Protein AF-A0A7X7F5N3-F1 (afdb_monomer_lite)

pLDDT: mean 79.79, std 16.51, range [32.28, 94.69]

Radius of gyration: 18.41 Å; chains: 1; bounding box: 44×37×55 Å

Structure (mmCIF, N/CA/C/O backbone):
data_AF-A0A7X7F5N3-F1
#
_entry.id   AF-A0A7X7F5N3-F1
#
loop_
_atom_site.group_PDB
_atom_site.id
_atom_site.type_symbol
_atom_site.label_atom_id
_atom_site.label_alt_id
_atom_site.label_comp_id
_atom_site.label_asym_id
_atom_site.label_entity_id
_atom_site.label_seq_id
_atom_site.pdbx_PDB_ins_code
_atom_site.Cartn_x
_atom_site.Cartn_y
_atom_site.Cartn_z
_atom_site.occupancy
_atom_site.B_iso_or_equiv
_atom_site.auth_seq_id
_atom_site.auth_comp_id
_atom_site.auth_asym_id
_atom_site.auth_atom_id
_atom_site.pdbx_PDB_model_num
ATOM 1 N N . GLU A 1 1 ? 22.118 -12.276 8.232 1.00 33.44 1 GLU A N 1
ATOM 2 C CA . GLU A 1 1 ? 21.021 -11.557 7.557 1.00 33.44 1 GLU A CA 1
ATOM 3 C C . GLU A 1 1 ? 21.023 -10.126 8.066 1.00 33.44 1 GLU A C 1
ATOM 5 O O . GLU A 1 1 ? 20.799 -9.893 9.246 1.00 33.44 1 GLU A O 1
ATOM 10 N N . THR A 1 2 ? 21.454 -9.185 7.233 1.00 32.28 2 THR A N 1
ATOM 11 C CA . THR A 1 2 ? 21.557 -7.764 7.584 1.00 32.28 2 THR A CA 1
ATOM 12 C C . THR A 1 2 ? 20.201 -7.101 7.389 1.00 32.28 2 THR A C 1
ATOM 14 O O . THR A 1 2 ? 19.711 -7.011 6.266 1.00 32.28 2 THR A O 1
ATOM 17 N N . VAL A 1 3 ? 19.605 -6.666 8.498 1.00 35.41 3 VAL A N 1
ATOM 18 C CA . VAL A 1 3 ? 18.395 -5.840 8.545 1.00 35.41 3 VAL A CA 1
ATOM 19 C C . VAL A 1 3 ? 18.684 -4.536 7.801 1.00 35.41 3 VAL A C 1
ATOM 21 O O . VAL A 1 3 ? 19.579 -3.788 8.187 1.00 35.41 3 VAL A O 1
ATOM 24 N N . GLY A 1 4 ? 17.967 -4.314 6.698 1.00 32.44 4 GLY A N 1
ATOM 25 C CA . GLY A 1 4 ? 18.097 -3.130 5.858 1.00 32.44 4 GLY A CA 1
ATOM 26 C C . GLY A 1 4 ? 17.788 -1.861 6.645 1.00 32.44 4 GLY A C 1
ATOM 27 O O . GLY A 1 4 ? 16.681 -1.677 7.150 1.00 32.44 4 GLY A O 1
ATOM 28 N N . GLU A 1 5 ? 18.790 -1.000 6.754 1.00 33.47 5 GLU A N 1
ATOM 29 C CA . GLU A 1 5 ? 18.690 0.334 7.329 1.00 33.47 5 GLU A CA 1
ATOM 30 C C . GLU A 1 5 ? 17.713 1.172 6.488 1.00 33.47 5 GLU A C 1
ATOM 32 O O . GLU A 1 5 ? 17.920 1.395 5.294 1.00 33.47 5 GLU A O 1
ATOM 37 N N . SER A 1 6 ? 16.598 1.587 7.098 1.00 41.53 6 SER A N 1
ATOM 38 C CA . SER A 1 6 ? 15.641 2.507 6.472 1.00 41.53 6 SER A CA 1
ATOM 39 C C . SER A 1 6 ? 16.306 3.866 6.217 1.00 41.53 6 SER A C 1
ATOM 41 O O . SER A 1 6 ? 17.072 4.325 7.067 1.00 41.53 6 SER A O 1
ATOM 43 N N . PRO A 1 7 ? 16.019 4.544 5.090 1.00 41.53 7 PRO A N 1
ATOM 44 C CA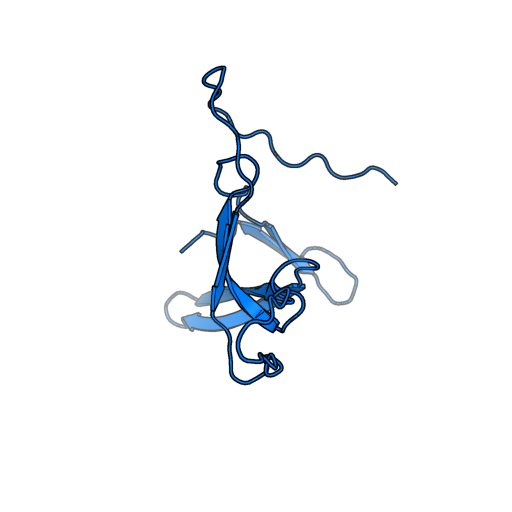 . PRO A 1 7 ? 16.722 5.766 4.721 1.00 41.53 7 PRO A CA 1
ATOM 45 C C . PRO A 1 7 ? 16.492 6.885 5.746 1.00 41.53 7 PRO A C 1
ATOM 47 O O . PRO A 1 7 ? 15.376 7.116 6.217 1.00 41.53 7 PRO A O 1
ATOM 50 N N . ALA A 1 8 ? 17.572 7.589 6.087 1.00 41.06 8 ALA A N 1
ATOM 51 C CA . ALA A 1 8 ? 17.566 8.689 7.039 1.00 41.06 8 ALA A CA 1
ATOM 52 C C . ALA A 1 8 ? 16.780 9.899 6.498 1.00 41.06 8 ALA A C 1
ATOM 54 O O . ALA A 1 8 ? 17.158 10.512 5.502 1.00 41.06 8 ALA A O 1
ATOM 55 N N . VAL A 1 9 ? 15.699 10.269 7.191 1.00 49.59 9 VAL A N 1
ATOM 56 C CA . VAL A 1 9 ? 14.926 11.494 6.936 1.00 49.59 9 VAL A CA 1
ATOM 57 C C . VAL A 1 9 ? 15.746 12.706 7.401 1.00 49.59 9 VAL A C 1
ATOM 59 O O . VAL A 1 9 ? 15.961 12.907 8.601 1.00 49.59 9 VAL A O 1
ATOM 62 N N . THR A 1 10 ? 16.232 13.513 6.457 1.00 42.66 10 THR A N 1
ATOM 63 C CA . THR A 1 10 ? 16.990 14.744 6.717 1.00 42.66 10 THR A CA 1
ATOM 64 C C . THR A 1 10 ? 16.057 15.894 7.110 1.00 42.66 10 THR A C 1
ATOM 66 O O . THR A 1 10 ? 15.264 16.382 6.313 1.00 42.66 10 THR A O 1
ATOM 69 N N . GLY A 1 11 ? 16.168 16.332 8.368 1.00 45.28 11 GLY A N 1
ATOM 70 C CA . GLY A 1 11 ? 15.431 17.464 8.943 1.00 45.28 11 GLY A CA 1
ATOM 71 C C . GLY A 1 11 ? 15.112 17.218 10.418 1.00 45.28 11 GLY A C 1
ATOM 72 O O . GLY A 1 11 ? 14.076 16.647 10.750 1.00 45.28 11 GLY A O 1
ATOM 73 N N . VAL A 1 12 ? 16.025 17.570 11.329 1.00 50.38 12 VAL A N 1
ATOM 74 C CA . VAL A 1 12 ? 15.860 17.305 12.771 1.00 50.38 12 VAL A CA 1
ATOM 75 C C . VAL A 1 12 ? 15.741 18.621 13.532 1.00 50.38 12 VAL A C 1
ATOM 77 O O . VAL A 1 12 ? 16.728 19.334 13.682 1.00 50.38 12 VAL A O 1
ATOM 80 N N . VAL A 1 13 ? 14.547 18.919 14.050 1.00 49.88 13 VAL A N 1
ATOM 81 C CA . VAL A 1 13 ? 14.363 19.904 15.127 1.00 49.88 13 VAL A CA 1
ATOM 82 C C . VAL A 1 13 ? 14.365 19.136 16.459 1.00 49.88 13 VAL A C 1
ATOM 84 O O . VAL A 1 13 ? 13.536 18.236 16.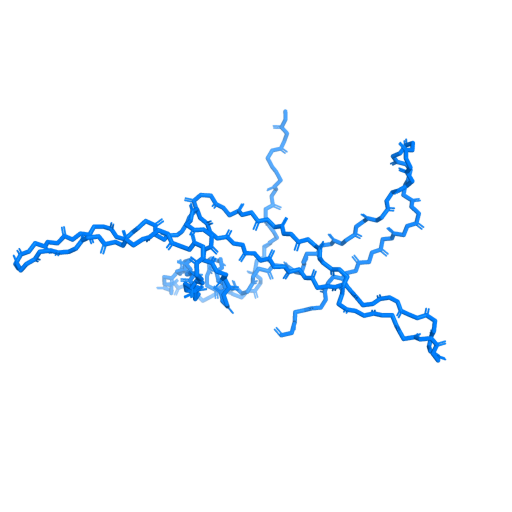632 1.00 49.88 13 VAL A O 1
ATOM 87 N N . PRO A 1 14 ? 15.285 19.421 17.400 1.00 47.12 14 PRO A N 1
ATOM 88 C CA . PRO A 1 14 ? 15.323 18.747 18.697 1.00 47.12 14 PRO A CA 1
ATOM 89 C C . PRO A 1 14 ? 14.030 18.989 19.495 1.00 47.12 14 PRO A C 1
ATOM 91 O O . PRO A 1 14 ? 13.648 20.133 19.718 1.00 47.12 14 PRO A O 1
ATOM 94 N N . GLY A 1 15 ? 13.362 17.917 19.937 1.00 58.59 15 GLY A N 1
ATOM 95 C CA . GLY A 1 15 ? 12.189 17.979 20.827 1.00 58.59 15 GLY A CA 1
ATOM 96 C C . GLY A 1 15 ? 10.829 17.675 20.185 1.00 58.59 15 GLY A C 1
ATOM 97 O O . GLY A 1 15 ? 9.857 17.464 20.909 1.00 58.59 15 GLY A O 1
ATOM 98 N N . GLN A 1 16 ? 10.734 17.576 18.856 1.00 59.41 16 GLN A N 1
ATOM 99 C CA . GLN A 1 16 ? 9.486 17.188 18.194 1.00 59.41 16 GLN A CA 1
ATOM 100 C C . GLN A 1 16 ? 9.331 15.658 18.212 1.00 59.41 16 GLN A C 1
ATOM 102 O O . GLN A 1 16 ? 10.170 14.937 17.666 1.00 59.41 16 GLN A O 1
ATOM 107 N N . ARG A 1 17 ? 8.270 15.141 18.856 1.00 62.31 17 ARG A N 1
ATOM 108 C CA . ARG A 1 17 ? 7.953 13.703 18.821 1.00 62.31 17 ARG A CA 1
ATOM 109 C C . ARG A 1 17 ? 7.721 13.289 17.369 1.00 62.31 17 ARG A C 1
ATOM 111 O O . ARG A 1 17 ? 6.814 13.783 16.706 1.00 62.31 17 ARG A O 1
ATOM 118 N N . ARG A 1 18 ? 8.575 12.393 16.887 1.00 69.19 18 ARG A N 1
ATOM 119 C CA . ARG A 1 18 ? 8.482 11.782 15.565 1.00 69.19 18 ARG A CA 1
ATOM 120 C C . ARG A 1 18 ? 7.442 10.677 15.623 1.00 69.19 18 ARG A C 1
ATOM 122 O O . ARG A 1 18 ? 7.722 9.595 16.128 1.00 69.19 18 ARG A O 1
ATOM 129 N N . THR A 1 19 ? 6.236 10.974 15.164 1.00 78.69 19 THR A N 1
ATOM 130 C CA . THR A 1 19 ? 5.150 9.994 15.144 1.00 78.69 19 THR A CA 1
ATOM 131 C C . THR A 1 19 ? 5.218 9.193 13.852 1.00 78.69 19 THR A C 1
ATOM 133 O O . THR A 1 19 ? 5.298 9.765 12.765 1.00 78.69 19 THR A O 1
ATOM 136 N N . THR A 1 20 ? 5.183 7.870 13.974 1.00 82.38 20 THR A N 1
ATOM 137 C CA . THR A 1 20 ? 4.838 6.995 12.854 1.00 82.38 20 THR A CA 1
ATOM 138 C C . THR A 1 20 ? 3.321 6.921 12.785 1.00 82.38 20 THR A C 1
ATOM 140 O O . THR A 1 20 ? 2.670 6.646 13.791 1.00 82.38 20 THR A O 1
ATOM 143 N N . MET A 1 21 ? 2.762 7.218 11.619 1.00 84.56 21 MET A N 1
ATOM 144 C CA . MET A 1 21 ? 1.323 7.279 11.399 1.00 84.56 21 MET A CA 1
ATOM 145 C C . MET A 1 21 ? 0.981 6.546 10.114 1.00 84.56 21 MET A C 1
ATOM 147 O O . MET A 1 21 ? 1.684 6.678 9.113 1.00 84.56 21 MET A O 1
ATOM 151 N N . VAL A 1 22 ? -0.132 5.825 10.146 1.00 85.25 22 VAL A N 1
ATOM 152 C CA . VAL A 1 22 ? -0.753 5.227 8.970 1.00 85.25 22 VAL A CA 1
ATOM 153 C C . VAL A 1 22 ? -2.209 5.662 8.952 1.00 85.25 22 VAL A C 1
ATOM 155 O O . VAL A 1 22 ? -2.880 5.625 9.982 1.00 85.25 22 VAL A O 1
ATOM 158 N N . ALA A 1 23 ? -2.674 6.105 7.791 1.00 87.00 23 ALA A N 1
ATOM 159 C CA . ALA A 1 23 ? -4.088 6.257 7.499 1.00 87.00 23 ALA A CA 1
ATOM 160 C C . ALA A 1 23 ? -4.449 5.245 6.415 1.00 87.00 23 ALA A C 1
ATOM 162 O O . ALA A 1 23 ? -3.685 5.055 5.467 1.00 87.00 23 ALA A O 1
ATOM 163 N N . ALA A 1 24 ? -5.598 4.600 6.568 1.00 88.62 24 ALA A N 1
ATOM 164 C CA . ALA A 1 24 ? -6.094 3.606 5.634 1.00 88.62 24 ALA A CA 1
ATOM 165 C C . ALA A 1 24 ? -7.602 3.763 5.444 1.00 88.62 24 ALA A C 1
ATOM 167 O O . ALA A 1 24 ? -8.297 4.336 6.289 1.00 88.62 24 ALA A O 1
ATOM 168 N N . THR A 1 25 ? -8.098 3.257 4.324 1.00 89.62 25 THR A N 1
ATOM 169 C CA . THR A 1 25 ? -9.519 3.186 4.009 1.00 89.62 25 THR A CA 1
ATOM 170 C C . THR A 1 25 ? -9.923 1.723 3.942 1.00 89.62 25 THR A C 1
ATOM 172 O O . THR A 1 25 ? -9.326 0.941 3.204 1.00 89.62 25 THR A O 1
ATOM 175 N N . ALA A 1 26 ? -10.927 1.355 4.739 1.00 87.25 26 ALA A N 1
ATOM 176 C CA . ALA A 1 26 ? -11.510 0.025 4.677 1.00 87.25 26 ALA A CA 1
ATOM 177 C C . ALA A 1 26 ? -12.179 -0.190 3.313 1.00 87.25 26 ALA A C 1
ATOM 179 O O . ALA A 1 26 ? -12.843 0.707 2.788 1.00 87.25 26 ALA A O 1
ATOM 180 N N . VAL A 1 27 ? -12.003 -1.386 2.770 1.00 85.94 27 VAL A N 1
ATOM 181 C CA . VAL A 1 27 ? -12.622 -1.863 1.530 1.00 85.94 27 VAL A CA 1
ATOM 182 C C . VAL A 1 27 ? -13.543 -3.041 1.845 1.00 85.94 27 VAL A C 1
ATOM 184 O O . VAL A 1 27 ? -13.567 -3.534 2.971 1.00 85.94 27 VAL A O 1
ATOM 187 N N . ASP A 1 28 ? -14.302 -3.516 0.860 1.00 87.50 28 ASP A N 1
ATOM 188 C CA . ASP A 1 28 ? -15.301 -4.578 1.062 1.00 87.50 28 ASP A CA 1
ATOM 189 C C . ASP A 1 28 ? -14.706 -5.911 1.552 1.00 87.50 28 ASP A C 1
ATOM 191 O O . ASP A 1 28 ? -15.421 -6.739 2.116 1.00 87.50 28 ASP A O 1
ATOM 195 N N . THR A 1 29 ? -13.403 -6.132 1.359 1.00 85.25 29 THR A N 1
ATOM 196 C CA . THR A 1 29 ? -12.691 -7.312 1.870 1.00 85.25 29 THR A CA 1
ATOM 197 C C . THR A 1 29 ? -12.354 -7.212 3.358 1.00 85.25 29 THR A C 1
ATOM 199 O O . THR A 1 29 ? -12.055 -8.234 3.975 1.00 85.25 29 THR A O 1
ATOM 202 N N . CYS A 1 30 ? -12.445 -6.023 3.965 1.00 85.69 30 CYS A N 1
ATOM 203 C CA . CYS A 1 30 ? -12.127 -5.829 5.374 1.00 85.69 30 CYS A CA 1
ATOM 204 C C . CYS A 1 30 ? -13.151 -6.533 6.285 1.00 85.69 30 CYS A C 1
ATOM 206 O O . CYS A 1 30 ? -14.357 -6.284 6.175 1.00 85.69 30 CYS A O 1
ATOM 208 N N . PRO A 1 31 ? -12.710 -7.360 7.252 1.00 84.75 31 PRO A N 1
ATOM 209 C CA . PRO A 1 31 ? -13.613 -7.985 8.209 1.00 84.75 31 PRO A CA 1
ATOM 210 C C . PRO A 1 31 ? -14.366 -6.952 9.055 1.00 84.75 31 PRO A C 1
ATOM 212 O O . PRO A 1 31 ? -13.789 -5.990 9.564 1.00 84.75 31 PRO A O 1
ATOM 215 N N . ALA A 1 32 ? -15.659 -7.189 9.277 1.00 87.69 32 ALA A N 1
ATOM 216 C CA . ALA A 1 32 ? -16.455 -6.338 10.151 1.00 87.69 32 ALA A CA 1
ATOM 217 C C . ALA A 1 32 ? -15.934 -6.383 11.598 1.00 87.69 32 ALA A C 1
ATOM 219 O O . ALA A 1 32 ? -15.798 -7.455 12.197 1.00 87.69 32 ALA A O 1
ATOM 220 N N . VAL A 1 33 ? -15.718 -5.208 12.192 1.00 88.06 33 VAL A N 1
ATOM 221 C CA . VAL A 1 33 ? -15.364 -5.081 13.608 1.00 88.06 33 VAL A CA 1
ATOM 222 C C . VAL A 1 33 ? -16.643 -5.019 14.436 1.00 88.06 33 VAL A C 1
ATOM 224 O O . VAL A 1 33 ? -17.458 -4.111 14.283 1.00 88.06 33 VAL A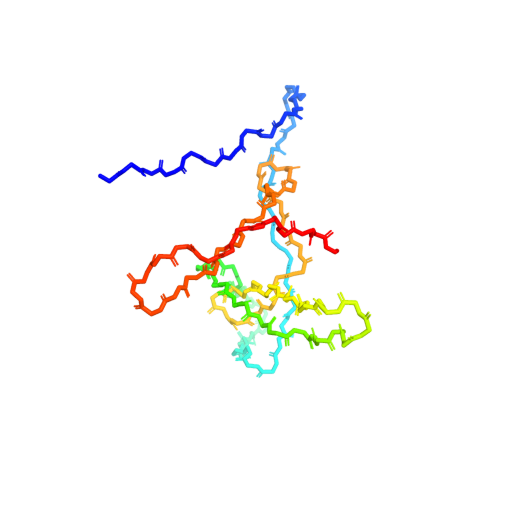 O 1
ATOM 227 N N . LYS A 1 34 ? -16.830 -5.993 15.330 1.00 89.56 34 LYS A N 1
ATOM 228 C CA . LYS A 1 34 ? -17.934 -5.967 16.294 1.00 89.56 34 LYS A CA 1
ATOM 229 C C . LYS A 1 34 ? -17.606 -4.982 17.410 1.00 89.56 34 LYS A C 1
ATOM 231 O O . LYS A 1 34 ? -16.539 -5.075 18.006 1.00 89.56 34 LYS A O 1
ATOM 236 N N . VAL A 1 35 ? -18.542 -4.088 17.707 1.00 90.50 35 VAL A N 1
ATOM 237 C CA . VAL A 1 35 ? -18.472 -3.153 18.835 1.00 90.50 35 VAL A CA 1
ATOM 238 C C . VAL A 1 35 ? -19.729 -3.298 19.686 1.00 90.50 35 VAL A C 1
ATOM 240 O O . VAL A 1 35 ? -20.801 -3.601 19.157 1.00 90.50 35 VAL A O 1
ATOM 243 N N . ALA A 1 36 ? -19.602 -3.098 20.993 1.00 92.56 36 ALA A N 1
ATOM 244 C CA . ALA A 1 36 ? -20.718 -3.080 21.930 1.00 92.56 36 ALA A CA 1
ATOM 245 C C . ALA A 1 36 ? -20.786 -1.723 22.637 1.00 92.56 36 ALA A C 1
ATOM 247 O O . ALA A 1 36 ? -19.791 -0.999 22.715 1.00 92.56 36 ALA A O 1
ATOM 248 N N . ALA A 1 37 ? -21.978 -1.365 23.122 1.00 94.12 37 ALA A N 1
ATOM 249 C CA . ALA A 1 37 ? -22.147 -0.161 23.925 1.00 94.12 37 ALA A CA 1
ATOM 250 C C . ALA A 1 37 ? -21.242 -0.236 25.161 1.00 94.12 37 ALA A C 1
ATOM 252 O O . ALA A 1 37 ? -21.159 -1.281 25.802 1.00 94.12 37 ALA A O 1
ATOM 253 N N . ASP A 1 38 ? -20.561 0.870 25.455 1.00 94.44 38 ASP A N 1
ATOM 254 C CA . ASP A 1 38 ? -19.659 1.023 26.601 1.00 94.44 38 ASP A CA 1
ATOM 255 C C . ASP A 1 38 ? -18.428 0.089 26.613 1.00 94.44 38 ASP A C 1
ATOM 257 O O . ASP A 1 38 ? -17.678 0.067 27.591 1.00 94.44 38 ASP A O 1
ATOM 261 N N . GLU A 1 39 ? -18.147 -0.620 25.513 1.00 93.38 39 GLU A N 1
ATOM 262 C CA . GLU A 1 39 ? -16.937 -1.430 25.354 1.00 93.38 39 GLU A CA 1
ATOM 263 C C . GLU A 1 39 ? -15.911 -0.749 24.441 1.00 93.38 39 GLU A C 1
ATOM 265 O O . GLU A 1 39 ? -16.211 -0.282 23.342 1.00 93.38 39 GLU A O 1
ATOM 270 N N . THR A 1 40 ? -14.652 -0.727 24.886 1.00 91.94 40 THR A N 1
ATOM 271 C CA . THR A 1 40 ? -13.528 -0.323 24.034 1.00 91.94 40 THR A CA 1
ATOM 272 C C . THR A 1 40 ? -13.032 -1.529 23.249 1.00 91.94 40 THR A C 1
ATOM 274 O O . THR A 1 40 ? -12.612 -2.523 23.837 1.00 91.94 40 THR A O 1
ATOM 277 N N . VAL A 1 41 ? -13.023 -1.420 21.922 1.00 88.94 41 VAL A N 1
ATOM 278 C CA . VAL A 1 41 ? -12.461 -2.436 21.028 1.00 88.94 41 VAL A CA 1
ATOM 279 C C . VAL A 1 41 ? -11.192 -1.900 20.383 1.00 88.94 41 VAL A C 1
ATOM 281 O O . VAL A 1 41 ? -11.147 -0.767 19.904 1.00 88.94 41 VAL A O 1
ATOM 284 N N . VAL A 1 42 ? -10.153 -2.733 20.363 1.00 85.94 42 VAL A N 1
ATOM 285 C CA . VAL A 1 42 ? -8.944 -2.458 19.588 1.00 85.94 42 VAL A CA 1
ATOM 286 C C . VAL A 1 42 ? -9.255 -2.741 18.127 1.00 85.94 42 VAL A C 1
ATOM 288 O O . VAL A 1 42 ? -9.609 -3.864 17.768 1.00 85.94 42 VAL A O 1
ATOM 291 N N . LEU A 1 43 ? -9.130 -1.720 17.285 1.00 82.75 43 LEU A N 1
ATOM 292 C CA . LEU A 1 43 ? -9.263 -1.906 15.849 1.00 82.75 43 LEU A CA 1
ATOM 293 C C . LEU A 1 43 ? -8.065 -2.713 15.325 1.00 82.75 43 LEU A C 1
ATOM 295 O O . LEU A 1 43 ? -6.932 -2.388 15.684 1.00 82.75 43 LEU A O 1
ATOM 299 N N . PRO A 1 44 ? -8.283 -3.717 14.461 1.00 83.31 44 PRO A N 1
ATOM 300 C CA . PRO A 1 44 ? -7.202 -4.546 13.935 1.00 83.31 44 PRO A CA 1
ATOM 301 C C . PRO A 1 44 ? -6.356 -3.847 12.854 1.00 83.31 44 PRO A C 1
ATOM 303 O O . PRO A 1 44 ? -5.490 -4.482 12.268 1.00 83.31 44 PRO A O 1
ATOM 306 N N . PHE A 1 45 ? -6.582 -2.555 12.586 1.00 82.75 45 PHE A N 1
ATOM 307 C CA . PHE A 1 45 ? -5.844 -1.808 11.568 1.00 82.75 45 PHE A CA 1
ATOM 308 C C . PHE A 1 45 ? -4.353 -1.683 11.896 1.00 82.75 45 PHE A C 1
ATOM 310 O O . PHE A 1 45 ? -3.957 -1.452 13.043 1.00 82.75 45 PHE A O 1
ATOM 317 N N . GLY A 1 46 ? -3.530 -1.738 10.853 1.00 80.88 46 GLY A N 1
ATOM 318 C CA . GLY A 1 46 ? -2.080 -1.611 10.943 1.00 80.88 46 GLY A CA 1
ATOM 319 C C . GLY A 1 46 ? -1.323 -2.895 10.578 1.00 80.88 46 GLY A C 1
ATOM 320 O O . GLY A 1 46 ? -1.843 -3.741 9.850 1.00 80.88 46 GLY A O 1
ATOM 321 N N . PRO A 1 47 ? -0.055 -3.023 11.012 1.00 82.94 47 PRO A N 1
ATOM 322 C CA . PRO A 1 47 ? 0.864 -4.039 10.505 1.00 82.94 47 PRO A CA 1
ATOM 323 C C . PRO A 1 47 ? 0.420 -5.487 10.811 1.00 82.94 47 PRO A C 1
ATOM 325 O O . PRO A 1 47 ? -0.262 -5.710 11.811 1.00 82.94 47 PRO A O 1
ATOM 328 N N . PRO A 1 48 ? 0.896 -6.488 10.039 1.00 89.38 48 PRO A N 1
ATOM 329 C CA . PRO A 1 48 ? 1.835 -6.366 8.917 1.00 89.38 48 PRO A CA 1
ATOM 330 C C . PRO A 1 48 ? 1.216 -5.707 7.680 1.00 89.38 48 PRO A C 1
ATOM 332 O O . PRO A 1 48 ? 0.022 -5.825 7.437 1.00 89.38 48 PRO A O 1
ATOM 335 N N . PHE A 1 49 ? 2.052 -5.020 6.901 1.00 87.38 49 PHE A N 1
ATOM 336 C CA . PHE A 1 49 ? 1.651 -4.434 5.624 1.00 87.38 49 PHE A CA 1
ATOM 337 C C . PHE A 1 49 ? 2.051 -5.352 4.472 1.00 87.38 49 PHE A C 1
ATOM 339 O O . PHE A 1 49 ? 3.138 -5.935 4.494 1.00 87.38 49 PHE A O 1
ATOM 346 N N . THR A 1 50 ? 1.197 -5.441 3.459 1.00 90.38 50 THR A N 1
ATOM 347 C CA . THR A 1 50 ? 1.472 -6.131 2.197 1.00 90.38 50 THR A CA 1
ATOM 348 C C . THR A 1 50 ? 1.482 -5.130 1.047 1.00 90.38 50 THR A C 1
ATOM 350 O O . THR A 1 50 ? 0.826 -4.092 1.106 1.00 90.38 50 THR A O 1
ATOM 353 N N . THR A 1 51 ? 2.281 -5.407 0.018 1.00 88.56 51 THR A N 1
ATOM 354 C CA . THR A 1 51 ? 2.419 -4.552 -1.168 1.00 88.56 51 THR A CA 1
ATOM 355 C C . THR A 1 51 ? 2.037 -5.337 -2.408 1.00 88.56 51 THR A C 1
ATOM 357 O O . THR A 1 51 ? 2.631 -6.388 -2.664 1.00 88.56 51 THR A O 1
ATOM 360 N N . THR A 1 52 ? 1.134 -4.790 -3.210 1.00 89.25 52 THR A N 1
ATOM 361 C CA . THR A 1 52 ? 0.726 -5.371 -4.489 1.00 89.25 52 THR A CA 1
ATOM 362 C C . THR A 1 52 ? 1.035 -4.383 -5.601 1.00 89.25 52 THR A C 1
ATOM 364 O O . THR A 1 52 ? 0.665 -3.214 -5.520 1.00 89.25 52 THR A O 1
ATOM 367 N N . ALA A 1 53 ? 1.733 -4.843 -6.638 1.00 85.94 53 ALA A N 1
ATOM 368 C CA . ALA A 1 53 ? 1.959 -4.066 -7.850 1.00 85.94 53 ALA A CA 1
ATOM 369 C C . ALA A 1 53 ? 0.937 -4.485 -8.911 1.00 85.94 53 ALA A C 1
ATOM 371 O O . ALA A 1 53 ? 0.894 -5.652 -9.301 1.00 85.94 53 ALA A O 1
ATOM 372 N N . ASN A 1 54 ? 0.144 -3.530 -9.385 1.00 88.31 54 ASN A N 1
ATOM 373 C CA . ASN A 1 54 ? -0.894 -3.733 -10.386 1.00 88.31 54 ASN A CA 1
ATOM 374 C C . ASN A 1 54 ? -0.543 -2.978 -11.671 1.00 88.31 54 ASN A C 1
ATOM 376 O O . ASN A 1 54 ? -0.015 -1.866 -11.639 1.00 88.31 54 ASN A O 1
ATOM 380 N N . ILE A 1 55 ? -0.861 -3.566 -12.824 1.00 88.50 55 ILE A N 1
ATOM 381 C CA . ILE A 1 55 ? -0.808 -2.835 -14.092 1.00 88.50 55 ILE A CA 1
ATOM 382 C C . ILE A 1 55 ? -2.016 -1.899 -14.125 1.00 88.50 55 ILE A C 1
ATOM 384 O O . ILE A 1 55 ? -3.148 -2.367 -14.202 1.00 88.50 55 ILE A O 1
ATOM 388 N N . SER A 1 56 ? -1.762 -0.593 -14.091 1.00 88.38 56 SER A N 1
ATOM 389 C CA . SER A 1 56 ? -2.799 0.435 -14.208 1.00 88.38 56 SER A CA 1
ATOM 390 C C . SER A 1 56 ? -3.302 0.504 -15.646 1.00 88.38 56 SER A C 1
ATOM 392 O O . SER A 1 56 ? -4.464 0.224 -15.937 1.00 88.38 56 SER A O 1
ATOM 394 N N . HIS A 1 57 ? -2.403 0.823 -16.580 1.00 91.38 57 HIS A N 1
ATOM 395 C CA . HIS A 1 57 ? -2.704 0.861 -18.007 1.00 91.38 57 HIS A CA 1
ATOM 396 C C . HIS A 1 57 ? -1.426 0.859 -18.853 1.00 91.38 57 HIS A C 1
ATOM 398 O O . HIS A 1 57 ? -0.330 1.141 -18.370 1.00 91.38 57 HIS A O 1
ATOM 404 N N . TYR A 1 58 ? -1.578 0.573 -20.145 1.00 90.12 58 TYR A N 1
ATOM 405 C CA . TYR A 1 58 ? -0.520 0.715 -21.143 1.00 90.12 58 TYR A CA 1
ATOM 406 C C . TYR A 1 58 ? -0.873 1.846 -22.114 1.00 90.12 58 TYR A C 1
ATOM 408 O O . TYR A 1 58 ? -1.905 1.796 -22.787 1.00 90.12 58 TYR A O 1
ATOM 416 N N . ASP A 1 59 ? -0.019 2.866 -22.189 1.00 92.31 59 ASP A N 1
ATOM 417 C CA . ASP A 1 59 ? -0.121 3.939 -23.176 1.00 92.31 59 ASP A CA 1
ATOM 418 C C . ASP A 1 59 ? 0.632 3.540 -24.450 1.00 92.31 59 ASP A C 1
ATOM 420 O O . ASP A 1 59 ? 1.854 3.667 -24.545 1.00 92.31 59 ASP A O 1
ATOM 424 N N . GLN A 1 60 ? -0.121 3.096 -25.458 1.00 93.75 60 GLN A N 1
ATOM 425 C CA . GLN A 1 60 ? 0.410 2.696 -26.766 1.00 93.75 60 GLN A CA 1
ATOM 426 C C . GLN A 1 60 ? 1.096 3.839 -27.524 1.00 93.75 60 GLN A C 1
ATOM 428 O O . GLN A 1 60 ? 1.981 3.590 -28.336 1.00 93.75 60 GLN A O 1
ATOM 433 N N . ARG A 1 61 ? 0.689 5.099 -27.308 1.00 94.69 61 ARG A N 1
ATOM 434 C CA . ARG A 1 61 ? 1.265 6.246 -28.034 1.00 94.69 61 ARG A CA 1
ATOM 435 C C . ARG A 1 61 ? 2.658 6.585 -27.530 1.00 94.69 61 ARG A C 1
ATOM 437 O O . ARG A 1 61 ? 3.469 7.104 -28.291 1.00 94.69 61 ARG A O 1
ATOM 444 N N . ARG A 1 62 ? 2.898 6.339 -26.244 1.00 92.06 62 ARG A N 1
ATOM 445 C CA . ARG A 1 62 ? 4.180 6.574 -25.574 1.00 92.06 62 ARG A CA 1
ATOM 446 C C . ARG A 1 62 ? 5.000 5.303 -25.389 1.00 92.06 62 ARG A C 1
ATOM 448 O O . ARG A 1 62 ? 6.107 5.396 -24.876 1.00 92.06 62 ARG A O 1
ATOM 455 N N . ASP A 1 63 ? 4.447 4.152 -25.766 1.00 86.94 63 ASP A N 1
ATOM 456 C CA . ASP A 1 63 ? 5.013 2.832 -25.490 1.00 86.94 63 ASP A CA 1
ATOM 457 C C . ASP A 1 63 ? 5.415 2.685 -24.009 1.00 86.94 63 ASP A C 1
ATOM 459 O O . ASP A 1 63 ? 6.550 2.374 -23.663 1.00 86.94 63 ASP A O 1
ATOM 463 N N . THR A 1 64 ? 4.492 3.032 -23.105 1.00 84.94 64 THR A N 1
ATOM 464 C CA . THR A 1 64 ? 4.763 3.120 -21.660 1.00 84.94 64 THR A CA 1
ATOM 465 C C . THR A 1 64 ? 3.734 2.333 -20.856 1.00 84.94 64 THR A C 1
ATOM 467 O O . THR A 1 64 ? 2.531 2.565 -20.974 1.00 84.94 64 THR A O 1
ATOM 470 N N . LEU A 1 65 ? 4.206 1.416 -20.007 1.00 84.25 65 LEU A N 1
ATOM 471 C CA . LEU A 1 65 ? 3.382 0.685 -19.043 1.00 84.25 65 LEU A CA 1
ATOM 472 C C . LEU A 1 65 ? 3.368 1.428 -17.704 1.00 84.25 65 LEU A C 1
ATOM 474 O O . LEU A 1 65 ? 4.418 1.634 -17.097 1.00 84.25 65 LEU A O 1
ATOM 478 N N . TYR A 1 66 ? 2.182 1.796 -17.235 1.00 85.38 66 TYR A N 1
ATOM 479 C CA . TYR A 1 66 ? 1.981 2.408 -15.930 1.00 85.38 66 TYR A CA 1
ATOM 480 C C . TYR A 1 66 ? 1.652 1.327 -14.904 1.00 85.38 66 TYR A C 1
ATOM 482 O O . TYR A 1 66 ? 0.720 0.539 -15.083 1.00 85.38 66 TYR A O 1
ATOM 490 N N . ILE A 1 67 ? 2.436 1.298 -13.831 1.00 84.94 67 ILE A N 1
ATOM 491 C CA . ILE A 1 67 ? 2.300 0.350 -12.727 1.00 84.94 67 ILE A CA 1
ATOM 492 C C . ILE A 1 67 ? 1.934 1.148 -11.483 1.00 84.94 67 ILE A C 1
ATOM 494 O O . ILE A 1 67 ? 2.601 2.125 -11.145 1.00 84.94 67 ILE A O 1
ATOM 498 N N . GLU A 1 68 ? 0.879 0.718 -10.809 1.00 87.25 68 GLU A N 1
ATOM 499 C CA . GLU A 1 68 ? 0.452 1.252 -9.524 1.00 87.25 68 GLU A CA 1
ATOM 500 C C . GLU A 1 68 ? 0.854 0.287 -8.413 1.00 87.25 68 GLU A C 1
ATOM 502 O O . GLU A 1 68 ? 0.926 -0.926 -8.613 1.00 87.25 68 GLU A O 1
ATOM 507 N N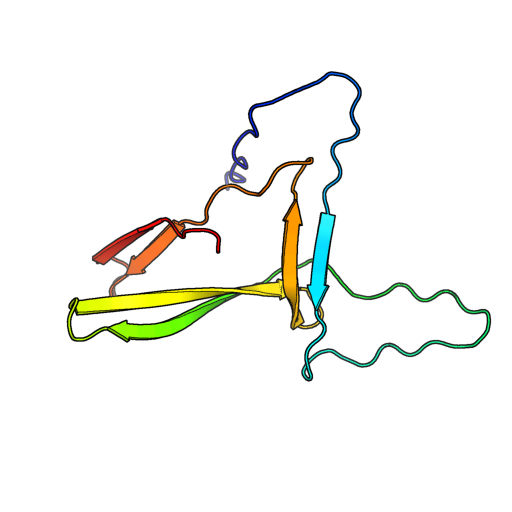 . MET A 1 69 ? 1.146 0.836 -7.239 1.00 86.25 69 MET A N 1
ATOM 508 C CA . MET A 1 69 ? 1.443 0.051 -6.050 1.00 86.25 69 MET A CA 1
ATOM 509 C C . MET A 1 69 ? 0.399 0.355 -4.988 1.00 86.25 69 MET A C 1
ATOM 511 O O . MET A 1 69 ? 0.269 1.494 -4.542 1.00 86.25 69 MET A O 1
ATOM 515 N N . GLU A 1 70 ? -0.292 -0.687 -4.556 1.00 90.19 70 GLU A N 1
ATOM 516 C CA . GLU A 1 70 ? -1.186 -0.653 -3.411 1.00 90.19 70 GLU A CA 1
ATOM 517 C C . GLU A 1 70 ? -0.457 -1.200 -2.188 1.00 90.19 70 GLU A C 1
ATOM 519 O O . GLU A 1 70 ? 0.320 -2.156 -2.272 1.00 90.19 70 GLU A O 1
ATOM 524 N N . ILE A 1 71 ? -0.711 -0.580 -1.040 1.00 89.56 71 ILE A N 1
ATOM 525 C CA . ILE A 1 71 ? -0.241 -1.060 0.255 1.00 89.56 71 ILE A CA 1
ATOM 526 C C . ILE A 1 71 ? -1.486 -1.368 1.072 1.00 89.56 71 ILE A C 1
ATOM 528 O O . ILE A 1 71 ? -2.298 -0.473 1.293 1.00 89.56 71 ILE A O 1
ATOM 532 N N . ALA A 1 72 ? -1.627 -2.606 1.523 1.00 91.88 72 ALA A N 1
ATOM 533 C CA . ALA A 1 72 ? -2.720 -3.028 2.386 1.00 91.88 72 ALA A CA 1
ATOM 534 C C . ALA A 1 72 ? -2.197 -3.346 3.788 1.00 91.88 72 ALA A C 1
ATOM 536 O O . ALA A 1 72 ? -1.048 -3.764 3.959 1.00 91.88 72 ALA A O 1
ATOM 537 N N . ASP A 1 73 ? -3.021 -3.114 4.801 1.00 90.31 73 ASP A N 1
ATOM 538 C CA . ASP A 1 73 ? -2.725 -3.491 6.179 1.00 90.31 73 ASP A CA 1
ATOM 539 C C . ASP A 1 73 ? -3.181 -4.928 6.491 1.00 90.31 73 ASP A C 1
ATOM 541 O O . ASP A 1 73 ? -3.633 -5.658 5.609 1.00 90.31 73 ASP A O 1
ATOM 545 N N . SER A 1 74 ? -3.057 -5.360 7.747 1.00 89.38 74 SER A N 1
ATOM 546 C CA . SER A 1 74 ? -3.413 -6.727 8.158 1.00 89.38 74 SER A CA 1
ATOM 547 C C . SER A 1 74 ? -4.906 -7.071 8.046 1.00 89.38 74 SER A C 1
ATOM 549 O O . SER A 1 74 ? -5.283 -8.230 8.214 1.00 89.38 74 SER A O 1
ATOM 551 N N . THR A 1 75 ? -5.748 -6.078 7.762 1.00 90.00 75 THR A N 1
ATOM 552 C CA . THR A 1 75 ? -7.197 -6.197 7.563 1.00 90.00 75 THR A CA 1
ATOM 553 C C . THR A 1 75 ? -7.601 -6.046 6.099 1.00 90.00 75 THR A C 1
ATOM 555 O O . THR A 1 75 ? -8.791 -5.937 5.816 1.00 90.00 75 THR A O 1
ATOM 558 N N . ASP A 1 76 ? -6.630 -5.998 5.186 1.00 91.25 76 ASP A N 1
ATOM 559 C CA . ASP A 1 76 ? -6.783 -5.637 3.773 1.00 91.25 76 ASP A CA 1
ATOM 560 C C . ASP A 1 76 ? -7.194 -4.172 3.530 1.00 91.25 76 ASP A C 1
ATOM 562 O O . ASP A 1 76 ? -7.506 -3.793 2.401 1.00 91.25 76 ASP A O 1
ATOM 566 N N . ALA A 1 77 ? -7.172 -3.310 4.555 1.00 91.69 77 ALA A N 1
ATOM 567 C CA . ALA A 1 77 ? -7.480 -1.897 4.369 1.00 91.69 77 ALA A CA 1
ATOM 568 C C . ALA A 1 77 ? -6.363 -1.212 3.578 1.00 91.69 77 ALA A C 1
ATOM 570 O O . ALA A 1 77 ? -5.177 -1.353 3.891 1.00 91.69 77 ALA A O 1
ATOM 571 N N . LEU A 1 78 ? -6.745 -0.431 2.568 1.00 92.62 78 LEU A N 1
ATOM 572 C CA . LEU A 1 78 ? -5.796 0.224 1.675 1.00 92.62 78 LEU A CA 1
ATOM 573 C C . LEU A 1 78 ? -5.202 1.457 2.352 1.00 92.62 78 LEU A C 1
ATOM 575 O O . LEU A 1 78 ? -5.919 2.387 2.729 1.00 92.62 78 LEU A O 1
ATOM 579 N N . VAL A 1 79 ? -3.881 1.475 2.503 1.00 89.69 79 VAL A N 1
ATOM 580 C CA . VAL A 1 79 ? -3.131 2.586 3.086 1.00 89.69 79 VAL A CA 1
ATOM 581 C C . VAL A 1 79 ? -3.188 3.785 2.146 1.00 89.69 79 VAL A C 1
ATOM 583 O O . VAL A 1 79 ? -2.699 3.746 1.021 1.00 89.69 79 VAL A O 1
ATOM 586 N N . THR A 1 80 ? -3.742 4.886 2.643 1.00 88.69 80 THR A N 1
ATOM 587 C CA . THR A 1 80 ? -3.876 6.155 1.916 1.00 88.69 80 THR A CA 1
ATOM 588 C C . THR A 1 80 ? -2.810 7.169 2.312 1.00 88.69 80 THR A C 1
ATOM 590 O O . THR A 1 80 ? -2.510 8.087 1.553 1.00 88.69 80 THR A O 1
ATOM 593 N N . ASN A 1 81 ? -2.210 7.021 3.497 1.00 86.12 81 ASN A N 1
ATOM 594 C CA . ASN A 1 81 ? -1.091 7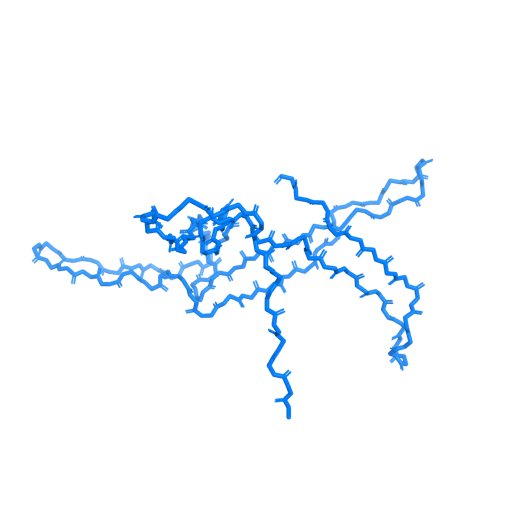.849 3.929 1.00 86.12 81 ASN A CA 1
ATOM 595 C C . ASN A 1 81 ? -0.187 7.090 4.901 1.00 86.12 81 ASN A C 1
ATOM 597 O O . ASN A 1 81 ? -0.660 6.353 5.765 1.00 86.12 81 ASN A O 1
ATOM 601 N N . MET A 1 82 ? 1.118 7.332 4.806 1.00 85.12 82 MET A N 1
ATOM 602 C CA . MET A 1 82 ? 2.109 6.776 5.716 1.00 85.12 82 MET A CA 1
ATOM 603 C C . MET A 1 82 ? 3.180 7.816 6.032 1.00 85.12 82 MET A C 1
ATOM 605 O O . MET A 1 82 ? 3.732 8.465 5.144 1.00 85.12 82 MET A O 1
ATOM 609 N N . SER A 1 83 ? 3.502 7.929 7.315 1.00 86.44 83 SER A N 1
ATOM 610 C CA . SER A 1 83 ? 4.643 8.678 7.825 1.00 86.44 83 SER A CA 1
ATOM 611 C C . SER A 1 83 ? 5.445 7.772 8.746 1.00 86.44 83 SER A C 1
ATOM 613 O O . SER A 1 83 ? 4.879 7.148 9.641 1.00 86.44 83 SER A O 1
ATOM 615 N N . ILE A 1 84 ? 6.755 7.696 8.533 1.00 83.88 84 ILE A N 1
ATOM 616 C CA . ILE A 1 84 ? 7.694 6.964 9.382 1.00 83.88 84 ILE A CA 1
ATOM 617 C C . ILE A 1 84 ? 8.579 7.999 10.055 1.00 83.88 84 ILE A C 1
ATOM 619 O O . ILE A 1 84 ? 9.246 8.793 9.391 1.00 83.88 84 ILE A O 1
ATOM 623 N N . ASN A 1 85 ? 8.590 8.000 11.388 1.00 86.12 85 ASN A N 1
ATOM 624 C CA . ASN A 1 85 ? 9.373 8.955 12.169 1.00 86.12 85 ASN A CA 1
ATOM 625 C C . ASN A 1 85 ? 9.109 10.428 11.778 1.00 86.12 85 ASN A C 1
ATOM 627 O O . ASN A 1 85 ? 10.024 11.253 11.787 1.00 86.12 85 ASN A O 1
ATOM 631 N N . GLY A 1 86 ? 7.856 10.765 11.456 1.00 83.75 86 GLY A N 1
ATOM 632 C CA . GLY A 1 86 ? 7.440 12.114 11.071 1.00 83.75 86 GLY A CA 1
ATOM 633 C C . GLY A 1 86 ? 7.741 12.513 9.621 1.00 83.75 86 GLY A C 1
ATOM 634 O O . GLY A 1 86 ? 7.402 13.632 9.246 1.00 83.75 86 GLY A O 1
ATOM 635 N N . GLY A 1 87 ? 8.339 11.637 8.805 1.00 84.69 87 GLY A N 1
ATOM 636 C CA . GLY A 1 87 ? 8.605 11.884 7.385 1.00 84.69 87 GLY A CA 1
ATOM 637 C C . GLY A 1 87 ? 7.855 10.928 6.458 1.00 84.69 87 GLY A C 1
ATOM 638 O O . GLY A 1 87 ? 7.555 9.796 6.836 1.00 84.69 87 GLY A O 1
ATOM 639 N N . ARG A 1 88 ? 7.590 11.360 5.216 1.00 83.06 88 ARG A N 1
ATOM 640 C CA . ARG A 1 88 ? 7.143 10.439 4.158 1.00 83.06 88 ARG A CA 1
ATOM 641 C C . ARG A 1 88 ? 8.238 9.377 3.958 1.00 83.06 88 ARG A C 1
ATOM 643 O O . ARG A 1 88 ? 9.411 9.758 3.901 1.00 83.06 88 ARG A O 1
ATOM 650 N N . PRO A 1 89 ? 7.897 8.080 3.875 1.00 81.38 89 PRO A N 1
ATOM 651 C CA . PRO A 1 89 ? 8.868 7.043 3.552 1.00 81.38 89 PRO A CA 1
ATOM 652 C C . PRO A 1 89 ? 9.630 7.375 2.264 1.00 81.38 89 PRO A C 1
ATOM 654 O O . PRO A 1 89 ? 9.129 8.096 1.398 1.00 81.38 89 PRO A O 1
ATOM 657 N N . GLY A 1 90 ? 10.851 6.853 2.141 1.00 81.12 90 GLY A N 1
ATOM 658 C CA . GLY A 1 90 ? 11.598 6.941 0.888 1.00 81.12 90 GLY A CA 1
ATOM 659 C C . GLY A 1 90 ? 10.828 6.274 -0.252 1.00 81.12 90 GLY A C 1
ATOM 660 O O . GLY A 1 90 ? 10.107 5.304 -0.024 1.00 81.12 90 GLY A O 1
ATOM 661 N N . LYS A 1 91 ? 10.985 6.799 -1.473 1.00 80.81 91 LYS A N 1
ATOM 662 C CA . LYS A 1 91 ? 10.339 6.247 -2.670 1.00 80.81 91 LYS A CA 1
ATOM 663 C C . LYS A 1 91 ? 10.670 4.754 -2.817 1.00 80.81 91 LYS A C 1
ATOM 665 O O . LYS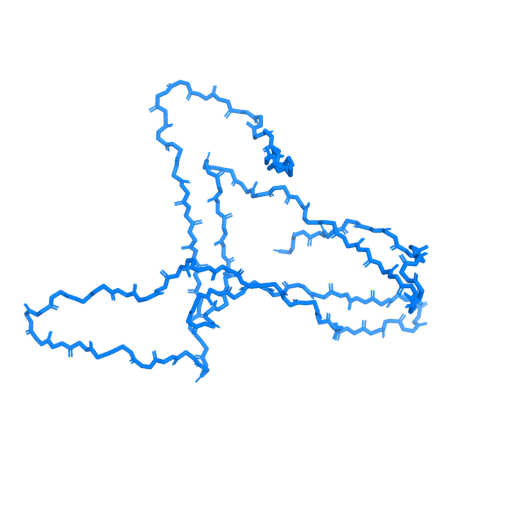 A 1 91 ? 11.846 4.394 -2.702 1.00 80.81 91 LYS A O 1
ATOM 670 N N . PRO A 1 92 ? 9.672 3.889 -3.062 1.00 78.19 92 PRO A N 1
ATOM 671 C CA . PRO A 1 92 ? 9.932 2.489 -3.334 1.00 78.19 92 PRO A CA 1
ATOM 672 C C . PRO A 1 92 ? 10.647 2.341 -4.677 1.00 78.19 92 PRO A C 1
ATOM 674 O O . PRO A 1 92 ? 10.480 3.154 -5.587 1.00 78.19 92 PRO A O 1
ATOM 677 N N . LYS A 1 93 ? 11.426 1.269 -4.803 1.00 82.38 93 LYS A N 1
ATOM 678 C CA . LYS A 1 93 ? 12.070 0.880 -6.059 1.00 82.38 93 LYS A CA 1
ATOM 679 C C . LYS A 1 93 ? 11.319 -0.279 -6.689 1.00 82.38 93 LYS A C 1
ATOM 681 O O . LYS A 1 93 ? 10.917 -1.199 -5.977 1.00 82.38 93 LYS A O 1
ATOM 686 N N . ILE A 1 94 ? 11.177 -0.257 -8.010 1.00 82.62 94 ILE A N 1
ATOM 687 C CA . ILE A 1 94 ? 10.648 -1.382 -8.778 1.00 82.62 94 ILE A CA 1
ATOM 688 C C . ILE A 1 94 ? 11.766 -2.078 -9.539 1.00 82.62 94 ILE A C 1
ATOM 690 O O . ILE A 1 94 ? 12.645 -1.441 -10.119 1.00 82.62 94 ILE A O 1
ATOM 694 N N . LYS A 1 95 ? 11.699 -3.406 -9.562 1.00 86.62 95 LYS A N 1
ATOM 695 C CA . LYS A 1 95 ? 12.576 -4.257 -10.355 1.00 86.62 95 LYS A CA 1
ATOM 696 C C . LYS A 1 95 ? 11.730 -5.276 -11.105 1.00 86.62 95 LYS A C 1
ATOM 698 O O . LYS A 1 95 ? 10.980 -6.022 -10.483 1.00 86.62 95 LYS A O 1
ATOM 703 N N . ILE A 1 96 ? 11.883 -5.328 -12.423 1.00 82.94 96 ILE A N 1
ATOM 704 C CA . ILE A 1 96 ? 11.278 -6.352 -13.277 1.00 82.94 96 ILE A CA 1
ATOM 705 C C . ILE A 1 96 ? 12.363 -7.367 -13.613 1.00 82.94 96 ILE A C 1
ATOM 707 O O . ILE A 1 96 ? 13.428 -6.997 -14.119 1.00 82.94 96 ILE A O 1
ATOM 711 N N . THR A 1 97 ? 12.103 -8.637 -13.319 1.00 89.88 97 THR A N 1
ATOM 712 C CA . THR A 1 97 ? 13.000 -9.747 -13.644 1.00 89.88 97 THR A CA 1
ATOM 713 C C . THR A 1 97 ? 12.409 -10.642 -14.717 1.00 89.88 97 THR A C 1
ATOM 715 O O . THR A 1 97 ? 11.190 -10.773 -14.826 1.00 89.88 97 THR A O 1
ATOM 718 N N . ASP A 1 98 ? 13.278 -11.283 -15.488 1.00 90.88 98 ASP A N 1
ATOM 719 C CA . ASP A 1 98 ? 12.888 -12.433 -16.294 1.00 90.88 98 ASP A CA 1
ATOM 720 C C . ASP A 1 98 ? 12.613 -13.663 -15.393 1.00 90.88 98 ASP A C 1
ATOM 722 O O . ASP A 1 98 ? 12.842 -13.605 -14.175 1.00 90.88 98 ASP A O 1
ATOM 726 N N . PRO A 1 99 ? 12.095 -14.776 -15.949 1.00 94.12 99 PRO A N 1
ATOM 727 C CA . PRO A 1 99 ? 11.861 -16.005 -15.186 1.00 94.12 99 PRO A CA 1
ATOM 728 C C . PRO A 1 99 ? 13.122 -16.607 -14.547 1.00 94.12 99 PRO A C 1
ATOM 730 O O . PRO A 1 99 ? 13.007 -17.347 -13.572 1.00 94.12 99 PRO A O 1
ATOM 733 N N . ASP A 1 100 ? 14.308 -16.267 -15.058 1.00 93.81 100 ASP A N 1
ATOM 734 C CA . ASP A 1 100 ? 15.604 -16.701 -14.528 1.00 93.81 100 ASP A CA 1
ATOM 735 C C . ASP A 1 100 ? 16.107 -15.783 -13.390 1.00 93.81 100 ASP A C 1
ATOM 737 O O . ASP A 1 100 ? 17.179 -16.002 -12.820 1.00 93.81 100 ASP A O 1
ATOM 741 N N . GLY A 1 101 ? 15.337 -14.748 -13.029 1.00 89.44 101 GLY A N 1
ATOM 742 C CA . GLY A 1 101 ? 15.637 -13.809 -11.947 1.00 89.44 101 GLY A CA 1
ATOM 743 C C . GLY A 1 101 ? 16.590 -12.674 -12.336 1.00 89.44 101 GLY A C 1
ATOM 744 O O . GLY A 1 101 ? 16.982 -11.867 -11.483 1.00 89.44 101 GLY A O 1
ATOM 745 N N . LYS A 1 102 ? 16.968 -12.560 -13.612 1.00 93.19 102 LYS A N 1
ATOM 746 C CA . LYS A 1 102 ? 17.821 -11.476 -14.099 1.00 93.19 102 LYS A CA 1
ATOM 747 C C . LYS A 1 102 ? 16.999 -10.203 -14.259 1.00 93.19 102 LYS A C 1
ATOM 749 O O . LYS A 1 102 ? 15.912 -10.200 -14.826 1.00 93.19 102 LYS A O 1
ATOM 754 N N . THR A 1 103 ? 17.546 -9.089 -13.778 1.00 91.00 103 THR A N 1
ATOM 755 C CA . THR A 1 103 ? 16.958 -7.757 -13.960 1.00 91.00 103 THR A CA 1
ATOM 756 C C . THR A 1 103 ? 16.828 -7.412 -15.441 1.00 91.00 103 THR A C 1
ATOM 758 O O . THR A 1 103 ? 17.835 -7.369 -16.149 1.00 91.00 103 THR A O 1
ATOM 761 N N . VAL A 1 104 ? 15.611 -7.110 -15.883 1.00 87.69 104 VAL A N 1
ATOM 762 C CA . VAL A 1 104 ? 15.319 -6.587 -17.225 1.00 87.69 104 VAL A CA 1
ATOM 763 C C . VAL A 1 104 ? 15.142 -5.070 -17.171 1.00 87.69 104 VAL A C 1
ATOM 765 O O . VAL A 1 104 ? 15.649 -4.368 -18.041 1.00 87.69 104 VAL A O 1
ATOM 768 N N . VAL A 1 105 ? 14.474 -4.560 -16.129 1.00 84.12 105 VAL A N 1
ATOM 769 C CA . VAL A 1 105 ? 14.236 -3.123 -15.906 1.00 84.12 105 VAL A CA 1
ATOM 770 C C . VAL A 1 105 ? 14.302 -2.810 -14.407 1.00 84.12 105 VAL A C 1
ATOM 772 O O . VAL A 1 105 ? 13.853 -3.610 -13.584 1.00 84.12 105 VAL A O 1
ATOM 775 N N . GLU A 1 106 ? 14.838 -1.643 -14.053 1.00 85.00 106 GLU A N 1
ATOM 776 C CA . GLU A 1 106 ? 14.774 -1.048 -12.711 1.00 85.00 106 GLU A CA 1
ATOM 777 C C . GLU A 1 106 ? 14.279 0.398 -12.837 1.00 85.00 106 GLU A C 1
ATOM 779 O O . GLU A 1 106 ? 14.609 1.083 -13.808 1.00 85.00 106 GLU A O 1
ATOM 784 N N . GLY A 1 107 ? 13.476 0.857 -11.880 1.00 76.19 107 GLY A N 1
ATOM 785 C CA . GLY A 1 107 ? 12.960 2.222 -11.851 1.00 76.19 107 GLY A CA 1
ATOM 786 C C . GLY A 1 107 ? 12.538 2.659 -10.453 1.00 76.19 107 GLY A C 1
ATOM 787 O O . GLY A 1 107 ? 12.459 1.849 -9.525 1.00 76.19 107 GLY A O 1
ATOM 788 N N . ASP A 1 108 ? 12.250 3.948 -10.314 1.00 74.38 108 ASP A N 1
ATOM 789 C CA . ASP A 1 108 ? 11.722 4.529 -9.082 1.00 74.38 108 ASP A CA 1
ATOM 790 C C . ASP A 1 108 ? 10.200 4.682 -9.184 1.00 74.38 108 ASP A C 1
ATOM 792 O O . ASP A 1 108 ? 9.673 5.081 -10.226 1.00 74.38 108 ASP A O 1
ATOM 796 N N . PHE A 1 109 ? 9.485 4.393 -8.096 1.00 71.19 109 PHE A N 1
ATOM 797 C CA . PHE A 1 109 ? 8.088 4.796 -7.979 1.00 71.19 109 PHE A CA 1
ATOM 798 C C . PHE A 1 109 ? 8.005 6.287 -7.661 1.00 71.19 109 PHE A C 1
ATOM 800 O O . PHE A 1 109 ? 8.673 6.792 -6.754 1.00 71.19 109 PHE A O 1
ATOM 807 N N . GLU A 1 110 ? 7.110 6.979 -8.356 1.00 69.19 110 GLU A N 1
ATOM 808 C CA . GLU A 1 110 ? 6.669 8.300 -7.939 1.00 69.19 110 GLU A CA 1
ATOM 809 C C . GLU A 1 110 ? 5.460 8.168 -7.025 1.00 69.19 110 GLU A C 1
ATOM 811 O O . GLU A 1 110 ? 4.519 7.417 -7.272 1.00 69.19 110 GLU A O 1
ATOM 816 N N . TYR A 1 111 ? 5.508 8.920 -5.940 1.00 64.19 111 TYR A N 1
ATOM 817 C CA . TYR A 1 111 ? 4.399 9.033 -5.023 1.00 64.19 111 TYR A CA 1
ATOM 818 C C . TYR A 1 111 ? 3.362 10.008 -5.602 1.00 64.19 111 TYR A C 1
ATOM 820 O O . TYR A 1 111 ? 3.629 11.210 -5.643 1.00 64.19 111 TYR A O 1
ATOM 828 N N . GLY A 1 112 ? 2.210 9.483 -6.030 1.00 53.09 112 GLY A N 1
ATOM 829 C CA . GLY A 1 112 ? 1.002 10.259 -6.349 1.00 53.09 112 GLY A CA 1
ATOM 830 C C . GLY A 1 112 ? 0.304 10.789 -5.105 1.00 53.09 112 GLY A C 1
ATOM 831 O O . GLY A 1 112 ? 0.426 10.138 -4.038 1.00 53.09 112 GLY A O 1
#

Sequence (112 aa):
ETVGESPAVTGVVPGQRRTTMVAATAVDTCPAVKVAADETVVLPFGPPFTTTANISHYDQRRDTLYIEMEIADSTDALVTNMSINGGRPGKPKIKITDPDGKTVVEGDFEYG

Foldseek 3Di:
DDDDDFDDDPDDDPPDQQDKDWDFADDPQFDDDDDDPPDDDDDQWADDKDKDKDFPDADPVVRDTDIDIWIAHPRRTTTPATGDRNHGGDWDKDFDADPVRDTPDIDTDDDD

Secondary structure (DSSP, 8-state):
--PPPPPP-----TT-----EEEEE--TTSPPPP--TT-------SSSPEEEEEEEEEETTTTEEEEEEEEE-TT-PEEEEEEBTTBPPPPPEEEEE-TTS-EEEEEEPP--